Protein AF-A0A6J4TVN6-F1 (afdb_monomer)

pLDDT: mean 77.94, std 22.88, range [37.66, 97.56]

Structure (mmCIF, N/CA/C/O backbone):
data_AF-A0A6J4TVN6-F1
#
_entry.id   AF-A0A6J4TVN6-F1
#
loop_
_atom_site.group_PDB
_atom_site.id
_atom_site.type_symbol
_atom_site.label_atom_id
_atom_site.label_alt_id
_atom_site.label_comp_id
_atom_site.label_asym_id
_atom_site.label_entity_id
_atom_site.label_seq_id
_atom_site.pdbx_PDB_ins_code
_atom_site.Cartn_x
_atom_site.Cartn_y
_atom_site.Cartn_z
_atom_site.occupancy
_atom_site.B_iso_or_equiv
_atom_site.auth_seq_id
_atom_site.auth_comp_id
_atom_site.auth_asym_id
_atom_site.auth_atom_id
_atom_site.pdbx_PDB_model_num
ATOM 1 N N . MET A 1 1 ? -26.057 -23.992 50.274 1.00 43.84 1 MET A N 1
ATOM 2 C CA . MET A 1 1 ? -24.863 -24.855 50.432 1.00 43.84 1 MET A CA 1
ATOM 3 C C . MET A 1 1 ? -24.901 -25.826 49.256 1.00 43.84 1 MET A C 1
ATOM 5 O O . MET A 1 1 ? -25.918 -26.480 49.130 1.00 43.84 1 MET A O 1
ATOM 9 N N . THR A 1 2 ? -23.998 -25.896 48.276 1.00 41.84 2 THR A N 1
ATOM 10 C CA . THR A 1 2 ? -22.576 -25.521 48.157 1.00 41.84 2 THR A CA 1
ATOM 11 C C . THR A 1 2 ? -22.285 -25.471 46.639 1.00 41.84 2 THR A C 1
ATOM 13 O O . THR A 1 2 ? -22.673 -26.387 45.931 1.00 41.84 2 THR A O 1
ATOM 16 N N . GLY A 1 3 ? -21.800 -24.362 46.076 1.00 40.16 3 GLY A N 1
ATOM 17 C CA . GLY A 1 3 ? -20.450 -24.318 45.488 1.00 40.16 3 GLY A CA 1
ATOM 18 C C . GLY A 1 3 ? -20.432 -24.270 43.946 1.00 40.16 3 GLY A C 1
ATOM 19 O O . GLY A 1 3 ? -20.585 -25.292 43.291 1.00 40.16 3 GLY A O 1
ATOM 20 N N . ARG A 1 4 ? -20.197 -23.083 43.362 1.00 48.25 4 ARG A N 1
ATOM 21 C CA . ARG A 1 4 ? -19.752 -22.918 41.962 1.00 48.25 4 ARG A CA 1
ATOM 22 C C . ARG A 1 4 ? -18.247 -23.206 41.866 1.00 48.25 4 ARG A C 1
ATOM 24 O O . ARG A 1 4 ? -17.497 -22.635 42.655 1.00 48.25 4 ARG A O 1
ATOM 31 N N . ARG A 1 5 ? -17.808 -23.935 40.833 1.00 49.66 5 ARG A N 1
ATOM 32 C CA . ARG A 1 5 ? -16.566 -23.644 40.088 1.00 49.66 5 ARG A CA 1
ATOM 33 C C . ARG A 1 5 ? -16.765 -23.943 38.591 1.00 49.66 5 ARG A C 1
ATOM 35 O O . ARG A 1 5 ? -17.437 -24.927 38.288 1.00 49.66 5 ARG A O 1
ATOM 42 N N . PRO A 1 6 ? -16.240 -23.105 37.677 1.00 46.28 6 PRO A N 1
ATOM 43 C CA . PRO A 1 6 ? -16.313 -23.324 36.235 1.00 46.28 6 PRO A CA 1
ATOM 44 C C . PRO A 1 6 ? -15.225 -24.308 35.783 1.00 46.28 6 PRO A C 1
ATOM 46 O O . PRO A 1 6 ? -14.130 -24.311 36.338 1.00 46.28 6 PRO A O 1
ATOM 49 N N . LEU A 1 7 ? -15.525 -25.123 34.772 1.00 47.31 7 LEU A N 1
ATOM 50 C CA . LEU A 1 7 ? -14.504 -25.796 33.972 1.00 47.31 7 LEU A CA 1
ATOM 51 C C . LEU A 1 7 ? -13.985 -24.781 32.950 1.00 47.31 7 LEU A C 1
ATOM 53 O O . LEU A 1 7 ? -14.738 -24.329 32.088 1.00 47.31 7 LEU A O 1
ATOM 57 N N . ASP A 1 8 ? -12.721 -24.399 33.102 1.00 51.75 8 ASP A N 1
ATOM 58 C CA . ASP A 1 8 ? -11.984 -23.595 32.133 1.00 51.75 8 ASP A CA 1
ATOM 59 C C . ASP A 1 8 ? -11.950 -24.291 30.755 1.00 51.75 8 ASP A C 1
ATOM 61 O O . ASP A 1 8 ? -11.847 -25.521 30.685 1.00 51.75 8 ASP A O 1
ATOM 65 N N . PRO A 1 9 ? -12.017 -23.540 29.642 1.00 47.69 9 PRO A N 1
ATOM 66 C CA . PRO A 1 9 ? -11.744 -24.082 28.315 1.00 47.69 9 PRO A CA 1
ATOM 67 C C . PRO A 1 9 ? -10.240 -24.379 28.159 1.00 47.69 9 PRO A C 1
ATOM 69 O O . PRO A 1 9 ? -9.417 -23.657 28.730 1.00 47.69 9 PRO A O 1
ATOM 72 N N . PRO A 1 10 ? -9.834 -25.375 27.347 1.00 48.81 10 PRO A N 1
ATOM 73 C CA . PRO A 1 10 ? -8.433 -25.539 26.987 1.00 48.81 10 PRO A CA 1
ATOM 74 C C . PRO A 1 10 ? -8.021 -24.406 26.037 1.00 48.81 10 PRO A C 1
ATOM 76 O O . PRO A 1 10 ? -8.134 -24.507 24.817 1.00 48.81 10 PRO A O 1
ATOM 79 N N . PHE A 1 11 ? -7.541 -23.302 26.608 1.00 39.75 11 PHE A N 1
ATOM 80 C CA . PHE A 1 11 ? -6.642 -22.392 25.912 1.00 39.75 11 PHE A CA 1
ATOM 81 C C . PHE A 1 11 ? -5.282 -23.084 25.793 1.00 39.75 11 PHE A C 1
ATOM 83 O O . PHE A 1 11 ? -4.498 -23.090 26.737 1.00 39.75 11 PHE A O 1
ATOM 90 N N . SER A 1 12 ? -5.010 -23.665 24.626 1.00 46.53 12 SER A N 1
ATOM 91 C CA . SER A 1 12 ? -3.644 -23.955 24.190 1.00 46.53 12 SER A CA 1
ATOM 92 C C . SER A 1 12 ? -3.130 -22.793 23.343 1.00 46.53 12 SER A C 1
ATOM 94 O O . SER A 1 12 ? -3.559 -22.586 22.213 1.00 46.53 12 SER A O 1
ATOM 96 N N . ASP A 1 13 ? -2.247 -22.027 23.979 1.00 40.25 13 ASP A N 1
ATOM 97 C CA . ASP A 1 13 ? -1.020 -21.412 23.471 1.00 40.25 13 ASP A CA 1
ATOM 98 C C . ASP A 1 13 ? -0.992 -20.752 22.080 1.00 40.25 13 ASP A C 1
ATOM 100 O O . ASP A 1 13 ? -0.773 -21.381 21.048 1.00 40.25 13 ASP A O 1
ATOM 104 N N . GLY A 1 14 ? -0.979 -19.416 22.135 1.00 40.25 14 GLY A N 1
ATOM 105 C CA . GLY A 1 14 ? -0.110 -18.575 21.313 1.00 40.25 14 GLY A CA 1
ATOM 106 C C . GLY A 1 14 ? -0.760 -17.973 20.064 1.00 40.25 14 GLY A C 1
ATOM 107 O O . GLY A 1 14 ? -1.343 -18.697 19.259 1.00 40.25 14 GLY A O 1
ATOM 108 N N . PRO A 1 15 ? -0.629 -16.653 19.814 1.00 41.94 15 PRO A N 1
ATOM 109 C CA . PRO A 1 15 ? -0.887 -16.148 18.478 1.00 41.94 15 PRO A CA 1
ATOM 110 C C . PRO A 1 15 ? 0.130 -16.801 17.540 1.00 41.94 15 PRO A C 1
ATOM 112 O O . PRO A 1 15 ? 1.343 -16.648 17.720 1.00 41.94 15 PRO A O 1
ATOM 115 N N . ALA A 1 16 ? -0.373 -17.541 16.551 1.00 46.94 16 ALA A N 1
ATOM 116 C CA . ALA A 1 16 ? 0.411 -17.995 15.417 1.00 46.94 16 ALA A CA 1
ATOM 117 C C . ALA A 1 16 ? 1.237 -16.807 14.912 1.00 46.94 16 ALA A C 1
ATOM 119 O O . ALA A 1 16 ? 0.688 -15.789 14.481 1.00 46.94 16 ALA A O 1
ATOM 120 N N . ARG A 1 17 ? 2.564 -16.901 15.052 1.00 40.81 17 ARG A N 1
ATOM 121 C CA . ARG A 1 17 ? 3.483 -15.889 14.534 1.00 40.81 17 ARG A CA 1
ATOM 122 C C . ARG A 1 17 ? 3.141 -15.682 13.057 1.00 40.81 17 ARG A C 1
ATOM 124 O O . ARG A 1 17 ? 3.064 -16.674 12.330 1.00 40.81 17 ARG A O 1
ATOM 131 N N . PRO A 1 18 ? 2.913 -14.445 12.595 1.00 39.38 18 PRO A N 1
ATOM 132 C CA . PRO A 1 18 ? 2.665 -14.221 11.183 1.00 39.38 18 PRO A CA 1
ATOM 133 C C . PRO A 1 18 ? 3.904 -14.684 10.403 1.00 39.38 18 PRO A C 1
ATOM 135 O O . PRO A 1 18 ? 5.033 -14.340 10.745 1.00 39.38 18 PRO A O 1
ATOM 138 N N . ALA A 1 19 ? 3.685 -15.520 9.388 1.00 42.72 19 ALA A N 1
ATOM 139 C CA . ALA A 1 19 ? 4.690 -16.339 8.701 1.00 42.72 19 ALA A CA 1
ATOM 140 C C . ALA A 1 19 ? 5.771 -15.565 7.91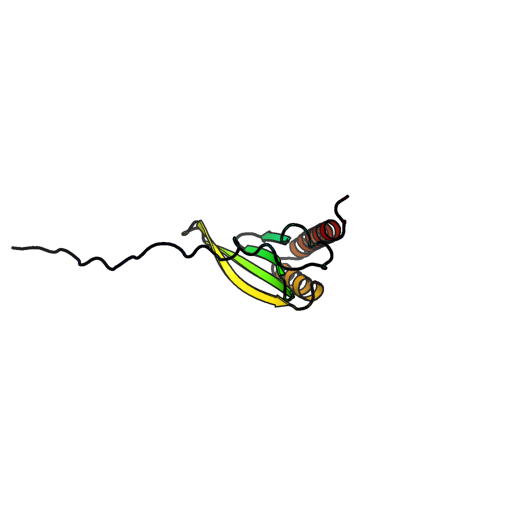0 1.00 42.72 19 ALA A C 1
ATOM 142 O O . ALA A 1 19 ? 6.496 -16.156 7.116 1.00 42.72 19 ALA A O 1
ATOM 143 N N . TRP A 1 20 ? 5.913 -14.252 8.104 1.00 48.72 20 TRP A N 1
ATOM 144 C CA . TRP A 1 20 ? 6.864 -13.427 7.354 1.00 48.72 20 TRP A CA 1
ATOM 145 C C . TRP A 1 20 ? 8.303 -13.481 7.895 1.00 48.72 20 TRP A C 1
ATOM 147 O O . TRP A 1 20 ? 9.201 -12.914 7.284 1.00 48.72 20 TRP A O 1
ATOM 157 N N . THR A 1 21 ? 8.568 -14.168 9.012 1.00 44.25 21 THR A N 1
ATOM 158 C CA . THR A 1 21 ? 9.913 -14.192 9.626 1.00 44.25 21 THR A CA 1
ATOM 159 C C . THR A 1 21 ? 10.842 -15.290 9.081 1.00 44.25 21 THR A C 1
ATOM 161 O O . THR A 1 21 ? 12.007 -15.340 9.466 1.00 44.25 21 THR A O 1
ATOM 164 N N . THR A 1 22 ? 10.401 -16.201 8.205 1.00 44.72 22 THR A N 1
ATOM 165 C CA . THR A 1 22 ? 11.252 -17.350 7.821 1.00 44.72 22 THR A CA 1
ATOM 166 C C . THR A 1 22 ? 11.040 -17.815 6.388 1.00 44.72 22 THR A C 1
ATOM 168 O O . THR A 1 22 ? 10.531 -18.906 6.189 1.00 44.72 22 THR A O 1
ATOM 171 N N . ILE A 1 23 ? 11.478 -17.037 5.392 1.00 43.06 23 ILE A N 1
ATOM 172 C CA . ILE A 1 23 ? 11.930 -17.594 4.104 1.00 43.06 23 ILE A CA 1
ATOM 173 C C . ILE A 1 23 ? 13.065 -16.708 3.563 1.00 43.06 23 ILE A C 1
ATOM 175 O O . ILE A 1 23 ? 12.829 -15.738 2.853 1.00 43.06 23 ILE A O 1
ATOM 179 N N . PHE A 1 24 ? 14.309 -17.045 3.903 1.00 43.91 24 PHE A N 1
ATOM 180 C CA . PHE A 1 24 ? 15.489 -16.619 3.150 1.00 43.91 24 PHE A CA 1
ATOM 181 C C . PHE A 1 24 ? 16.246 -17.870 2.704 1.00 43.91 24 PHE A C 1
ATOM 183 O O . PHE A 1 24 ? 16.413 -18.803 3.485 1.00 43.91 24 PHE A O 1
ATOM 190 N N . ALA A 1 25 ? 16.723 -17.810 1.460 1.00 44.31 25 ALA A N 1
ATOM 191 C CA . ALA A 1 25 ? 17.467 -18.812 0.701 1.00 44.31 25 ALA A CA 1
ATOM 192 C C . ALA A 1 25 ? 16.619 -19.915 0.045 1.00 44.31 25 ALA A C 1
ATOM 194 O O . ALA A 1 25 ? 16.109 -20.808 0.709 1.00 44.31 25 ALA A O 1
ATOM 195 N N . VAL A 1 26 ? 16.548 -19.877 -1.293 1.00 37.66 26 VAL A N 1
ATOM 196 C CA . VAL A 1 26 ? 17.136 -20.914 -2.163 1.00 37.66 26 VAL A CA 1
ATOM 197 C C . VAL A 1 26 ? 17.066 -20.468 -3.641 1.00 37.66 26 VAL A C 1
ATOM 199 O O . VAL A 1 26 ? 16.011 -20.118 -4.160 1.00 37.66 26 VAL A O 1
ATOM 202 N N . THR A 1 27 ? 18.232 -20.534 -4.300 1.00 40.25 27 THR A N 1
ATOM 203 C CA . THR A 1 27 ? 18.544 -20.436 -5.751 1.00 40.25 27 THR A CA 1
ATOM 204 C C . THR A 1 27 ? 18.561 -19.072 -6.466 1.00 40.25 27 THR A C 1
ATOM 206 O O . THR A 1 27 ? 17.558 -18.574 -6.957 1.00 40.25 27 THR A O 1
ATOM 209 N N . GLY A 1 28 ? 19.781 -18.522 -6.554 1.00 47.53 28 GLY A N 1
ATOM 210 C CA . GLY A 1 28 ? 20.513 -18.131 -7.774 1.00 47.53 28 GLY A CA 1
ATOM 211 C C . GLY A 1 28 ? 19.776 -17.520 -8.975 1.00 47.53 28 GLY A C 1
ATOM 212 O O . GLY A 1 28 ? 18.955 -18.179 -9.595 1.00 47.53 28 GLY A O 1
ATOM 213 N N . LEU A 1 29 ? 20.251 -16.330 -9.381 1.00 46.22 29 LEU A N 1
ATOM 214 C CA . LEU A 1 29 ? 19.940 -15.567 -10.607 1.00 46.22 29 LEU A CA 1
ATOM 215 C C . LEU A 1 29 ? 18.609 -14.800 -10.620 1.00 46.22 29 LEU A C 1
ATOM 217 O O . LEU A 1 29 ? 17.751 -15.020 -11.466 1.00 46.22 29 LEU A O 1
ATOM 221 N N . LEU A 1 30 ? 18.490 -13.790 -9.755 1.00 44.44 30 LEU A N 1
ATOM 222 C CA . LEU A 1 30 ? 17.594 -12.657 -9.997 1.00 44.44 30 LEU A CA 1
ATOM 223 C C . LEU A 1 30 ? 18.349 -11.347 -9.723 1.00 44.44 30 LEU A C 1
ATOM 225 O O . LEU A 1 30 ? 19.149 -11.314 -8.784 1.00 44.44 30 LEU A O 1
ATOM 229 N N . PRO A 1 31 ? 18.121 -10.276 -10.514 1.00 47.84 31 PRO A N 1
ATOM 230 C CA . PRO A 1 31 ? 18.645 -8.952 -10.192 1.00 47.84 31 PRO A CA 1
ATOM 231 C C . PRO A 1 31 ? 18.213 -8.602 -8.769 1.00 47.84 31 PRO A C 1
ATOM 233 O O . PRO A 1 31 ? 17.054 -8.855 -8.405 1.00 47.84 31 PRO A O 1
ATOM 236 N N . ALA A 1 32 ? 19.180 -8.119 -7.981 1.00 52.28 32 ALA A N 1
ATOM 237 C CA . ALA A 1 32 ? 19.035 -7.828 -6.563 1.00 52.28 32 ALA A CA 1
ATOM 238 C C . ALA A 1 32 ? 17.726 -7.064 -6.341 1.00 52.28 32 ALA A C 1
ATOM 240 O O . ALA A 1 32 ? 17.535 -5.969 -6.856 1.00 52.28 32 ALA A O 1
ATOM 241 N N . ALA A 1 33 ? 16.781 -7.698 -5.647 1.00 53.66 33 ALA A N 1
ATOM 242 C CA . ALA A 1 33 ? 15.578 -7.018 -5.203 1.00 53.66 33 ALA A CA 1
ATOM 243 C C . ALA A 1 33 ? 15.989 -5.833 -4.306 1.00 53.66 33 ALA A C 1
ATOM 245 O O . ALA A 1 33 ? 17.036 -5.925 -3.650 1.00 53.66 33 ALA A O 1
ATOM 246 N N . PRO A 1 34 ? 15.183 -4.756 -4.215 1.00 53.50 34 PRO A N 1
ATOM 247 C CA . PRO A 1 34 ? 15.413 -3.771 -3.169 1.00 53.50 34 PRO A CA 1
ATOM 248 C C . PRO A 1 34 ? 15.464 -4.526 -1.841 1.00 53.50 34 PRO A C 1
ATOM 250 O O . PRO A 1 34 ? 14.625 -5.401 -1.614 1.00 53.50 34 PRO A O 1
ATOM 253 N N . PRO A 1 35 ? 16.419 -4.229 -0.948 1.00 63.59 35 PRO A N 1
ATOM 254 C CA . PRO A 1 35 ? 16.663 -5.061 0.227 1.00 63.59 35 PRO A CA 1
ATOM 255 C C . PRO A 1 35 ? 15.488 -5.076 1.218 1.00 63.59 35 PRO A C 1
ATOM 257 O O . PRO A 1 35 ? 15.560 -5.767 2.233 1.00 63.59 35 PRO A O 1
ATOM 260 N N . ARG A 1 36 ? 14.436 -4.274 0.981 1.00 80.69 36 ARG A N 1
ATOM 261 C CA . ARG A 1 36 ? 13.288 -4.108 1.871 1.00 80.69 36 ARG A CA 1
ATOM 262 C C . ARG A 1 36 ? 11.994 -3.870 1.081 1.00 80.69 36 ARG A C 1
ATOM 264 O O . ARG A 1 36 ? 12.033 -3.139 0.083 1.00 80.69 36 ARG A O 1
ATOM 271 N N . PRO A 1 37 ? 10.859 -4.411 1.560 1.00 91.69 37 PRO A N 1
ATOM 272 C CA . PRO A 1 37 ? 9.548 -4.111 0.998 1.00 91.69 37 PRO A CA 1
ATOM 273 C C . PRO A 1 37 ? 9.283 -2.605 1.012 1.00 91.69 37 PRO A C 1
ATOM 275 O O . PRO A 1 37 ? 9.716 -1.891 1.923 1.00 91.69 37 PRO A O 1
ATOM 278 N N . PHE A 1 38 ? 8.542 -2.121 0.019 1.00 94.25 38 PHE A N 1
ATOM 279 C CA . PHE A 1 38 ? 7.997 -0.773 0.060 1.00 94.25 38 PHE A CA 1
ATOM 280 C C . PHE A 1 38 ? 6.887 -0.718 1.106 1.00 94.25 38 PHE A C 1
ATOM 282 O O . PHE A 1 38 ? 5.987 -1.560 1.109 1.00 94.25 38 PHE A O 1
ATOM 289 N N . SER A 1 39 ? 6.923 0.296 1.967 1.00 95.50 39 SER A N 1
ATOM 290 C CA . SER A 1 39 ? 5.864 0.556 2.933 1.00 95.50 39 SER A CA 1
ATOM 291 C C . SER A 1 39 ? 5.423 2.013 2.905 1.00 95.50 39 SER A C 1
ATOM 293 O O . SER A 1 39 ? 6.228 2.949 2.834 1.00 95.50 39 SER A O 1
ATOM 295 N N . TRP A 1 40 ? 4.111 2.200 2.984 1.00 96.06 40 TRP A N 1
ATOM 296 C CA . TRP A 1 40 ? 3.481 3.508 3.078 1.00 96.06 40 TRP A CA 1
ATOM 297 C C . TRP A 1 40 ? 2.319 3.442 4.057 1.00 96.06 40 TRP A C 1
ATOM 299 O O . TRP A 1 40 ? 1.569 2.469 4.062 1.00 96.06 40 TRP A O 1
ATOM 309 N N . GLN A 1 41 ? 2.183 4.456 4.903 1.00 95.81 41 GLN A N 1
ATOM 310 C CA . GLN A 1 41 ? 1.140 4.517 5.916 1.00 95.81 41 GLN A CA 1
ATOM 311 C C . GLN A 1 41 ? 0.374 5.825 5.768 1.00 95.81 41 GLN A C 1
ATOM 313 O O . GLN A 1 41 ? 0.979 6.891 5.711 1.00 95.81 41 GLN A O 1
ATOM 318 N N . HIS A 1 42 ? -0.951 5.728 5.779 1.00 95.06 42 HIS A N 1
ATOM 319 C CA . HIS A 1 42 ? -1.857 6.868 5.810 1.00 95.06 42 HIS A CA 1
ATOM 320 C C . HIS A 1 42 ? -2.966 6.588 6.827 1.00 95.06 42 HIS A C 1
ATOM 322 O O . HIS A 1 42 ? -3.705 5.600 6.736 1.00 95.06 42 HIS A O 1
ATOM 328 N N . GLY A 1 43 ? -3.050 7.441 7.849 1.00 94.94 43 GLY A N 1
ATOM 329 C CA . GLY A 1 43 ? -3.929 7.234 8.995 1.00 94.94 43 GLY A CA 1
ATOM 330 C C . GLY A 1 43 ? -3.685 5.878 9.666 1.00 94.94 43 GLY A C 1
ATOM 331 O O . GLY A 1 43 ? -2.593 5.588 10.160 1.00 94.94 43 GLY A O 1
ATOM 332 N N . ARG A 1 44 ? -4.726 5.038 9.687 1.00 96.25 44 ARG A N 1
ATOM 333 C CA . ARG A 1 44 ? -4.691 3.688 10.277 1.00 96.25 44 ARG A CA 1
ATOM 334 C C . ARG A 1 44 ? -4.336 2.596 9.272 1.00 96.25 44 ARG A C 1
ATOM 336 O O . ARG A 1 44 ? -4.316 1.435 9.665 1.00 96.25 44 ARG A O 1
ATOM 343 N N . SER A 1 45 ? -4.106 2.934 8.011 1.00 96.12 45 SER A N 1
ATOM 344 C CA . SER A 1 45 ? -3.830 1.965 6.955 1.00 96.12 45 SER A CA 1
ATOM 345 C C . SER A 1 45 ? -2.342 1.937 6.629 1.00 96.12 45 SER A C 1
ATOM 347 O O . SER A 1 45 ? -1.712 2.983 6.502 1.00 96.12 45 SER A O 1
ATOM 349 N N . LEU A 1 46 ? -1.796 0.733 6.497 1.00 97.00 46 LEU A N 1
ATOM 350 C CA . LEU A 1 46 ? -0.426 0.444 6.096 1.00 97.00 46 LEU A CA 1
ATOM 351 C C . LEU A 1 46 ? -0.474 -0.410 4.830 1.00 97.00 46 LEU A C 1
ATOM 353 O O . LEU A 1 46 ? -1.035 -1.504 4.840 1.00 97.00 46 LEU A O 1
ATOM 357 N N . TRP A 1 47 ? 0.136 0.071 3.758 1.00 97.25 47 TRP A N 1
ATOM 358 C CA . TRP A 1 47 ? 0.326 -0.684 2.529 1.00 97.25 47 TRP A CA 1
ATOM 359 C C . TRP A 1 47 ? 1.751 -1.205 2.473 1.00 97.25 47 TRP A C 1
ATOM 361 O O . TRP A 1 47 ? 2.699 -0.473 2.760 1.00 97.25 47 TRP A O 1
ATOM 371 N N . ILE A 1 48 ? 1.884 -2.473 2.099 1.00 96.19 48 ILE A N 1
ATOM 372 C CA . ILE A 1 48 ? 3.158 -3.152 1.896 1.00 96.19 48 ILE A CA 1
ATOM 373 C C . ILE A 1 48 ? 3.156 -3.699 0.476 1.00 96.19 48 ILE A C 1
ATOM 375 O O . ILE A 1 48 ? 2.301 -4.516 0.135 1.00 96.19 48 ILE A O 1
ATOM 379 N N . LEU A 1 49 ? 4.102 -3.239 -0.337 1.00 95.81 49 LEU A N 1
ATOM 380 C CA . LEU A 1 49 ? 4.375 -3.782 -1.660 1.00 95.81 49 LEU A CA 1
ATOM 381 C C . LEU A 1 49 ? 5.719 -4.502 -1.612 1.00 95.81 49 LEU A C 1
ATOM 383 O O . LEU A 1 49 ? 6.745 -3.895 -1.308 1.00 95.81 49 LEU A O 1
ATOM 387 N N . ASP A 1 50 ? 5.702 -5.793 -1.914 1.00 92.81 50 ASP A N 1
ATOM 388 C CA . ASP A 1 50 ? 6.886 -6.638 -1.829 1.00 92.81 50 ASP A CA 1
ATOM 389 C C . ASP A 1 50 ? 7.033 -7.549 -3.047 1.00 92.81 50 ASP A C 1
ATOM 391 O O . ASP A 1 50 ? 6.057 -7.883 -3.732 1.00 92.81 50 ASP A O 1
ATOM 395 N N . ARG A 1 51 ? 8.274 -7.956 -3.307 1.00 88.94 51 ARG A N 1
ATOM 396 C CA . ARG A 1 51 ? 8.609 -8.948 -4.321 1.00 88.94 51 ARG A CA 1
ATOM 397 C C . ARG A 1 51 ? 8.701 -10.316 -3.662 1.00 88.94 51 ARG A C 1
ATOM 399 O O . ARG 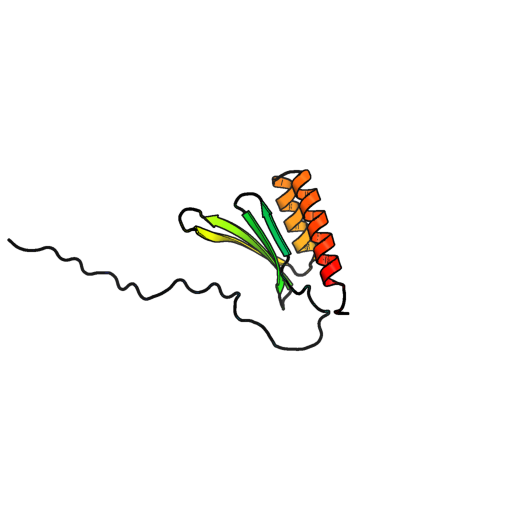A 1 51 ? 9.516 -10.546 -2.779 1.00 88.94 51 ARG A O 1
ATOM 406 N N . GLU A 1 52 ? 7.931 -11.258 -4.174 1.00 87.12 52 GLU A N 1
ATOM 407 C CA . GLU A 1 52 ? 7.969 -12.660 -3.780 1.00 87.12 52 GLU A CA 1
ATOM 408 C C . GLU A 1 52 ? 8.476 -13.543 -4.940 1.00 87.12 52 GLU A C 1
ATOM 410 O O . GLU A 1 52 ? 8.473 -13.112 -6.098 1.00 87.12 52 GLU A O 1
ATOM 415 N N . PRO A 1 53 ? 8.878 -14.806 -4.682 1.00 85.56 53 PRO A N 1
ATOM 416 C CA . PRO A 1 53 ? 9.418 -15.692 -5.721 1.00 85.56 53 PRO A CA 1
ATOM 417 C C . PRO A 1 53 ? 8.512 -15.868 -6.945 1.00 85.56 53 PRO A C 1
ATOM 419 O O . PRO A 1 53 ? 8.997 -15.984 -8.064 1.00 85.56 53 PRO A O 1
ATOM 422 N N . ILE A 1 54 ? 7.195 -15.862 -6.734 1.00 86.56 54 ILE A N 1
ATOM 423 C CA . ILE A 1 54 ? 6.186 -16.102 -7.772 1.00 86.56 54 ILE A CA 1
ATOM 424 C C . ILE A 1 54 ? 5.477 -14.815 -8.243 1.00 86.56 54 ILE A C 1
ATOM 426 O O . ILE A 1 54 ? 4.344 -14.875 -8.701 1.00 86.56 54 ILE A O 1
ATOM 430 N N . GLY A 1 55 ? 6.057 -13.623 -8.027 1.00 91.75 55 GLY A N 1
ATOM 431 C CA . GLY A 1 55 ? 5.467 -12.335 -8.442 1.00 91.75 55 GLY A CA 1
ATOM 432 C C . GLY A 1 55 ? 5.464 -11.261 -7.351 1.00 91.75 55 GLY A C 1
ATOM 433 O O . GLY A 1 55 ? 6.238 -11.317 -6.404 1.00 91.75 55 GLY A O 1
ATOM 434 N N . TRP A 1 56 ? 4.571 -10.287 -7.467 1.00 94.50 56 TRP A N 1
ATOM 435 C CA . TRP A 1 56 ? 4.472 -9.130 -6.578 1.00 94.50 56 TRP A CA 1
ATOM 436 C C . TRP A 1 56 ? 3.276 -9.244 -5.650 1.00 94.50 56 TRP A C 1
ATOM 438 O O . TRP A 1 56 ? 2.199 -9.653 -6.074 1.00 94.50 56 TRP A O 1
ATOM 448 N N . VAL A 1 57 ? 3.445 -8.855 -4.391 1.00 95.88 57 VAL A N 1
ATOM 449 C CA . VAL A 1 57 ? 2.369 -8.860 -3.403 1.00 95.88 57 VAL A CA 1
ATOM 450 C C . VAL A 1 57 ? 2.114 -7.454 -2.902 1.00 95.88 57 VAL A C 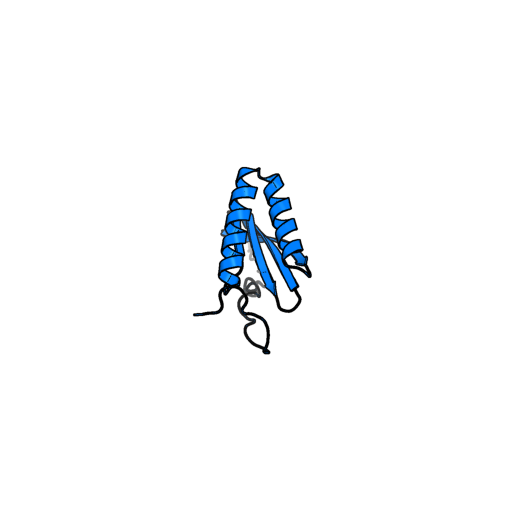1
ATOM 452 O O . VAL A 1 57 ? 3.026 -6.776 -2.442 1.00 95.88 57 VAL A O 1
ATOM 455 N N . LEU A 1 58 ? 0.847 -7.045 -2.960 1.00 97.25 58 LEU A N 1
ATOM 456 C CA . LEU A 1 58 ? 0.354 -5.845 -2.298 1.00 97.25 5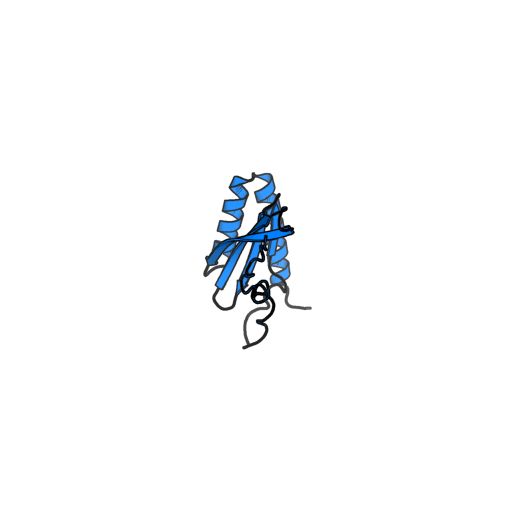8 LEU A CA 1
ATOM 457 C C . LEU A 1 58 ? -0.574 -6.258 -1.158 1.00 97.25 58 LEU A C 1
ATOM 459 O O . LEU A 1 58 ? -1.663 -6.793 -1.397 1.00 97.25 58 LEU A O 1
ATOM 463 N N . ALA A 1 59 ? -0.156 -5.973 0.068 1.00 97.44 59 ALA A N 1
ATOM 464 C CA . ALA A 1 59 ? -0.960 -6.136 1.267 1.00 97.44 59 ALA A CA 1
ATOM 465 C C . ALA A 1 59 ? -1.389 -4.770 1.803 1.00 97.44 59 ALA A C 1
ATOM 467 O O . ALA A 1 59 ? -0.630 -3.805 1.796 1.00 97.44 59 ALA A O 1
ATOM 468 N N . GLU A 1 60 ? -2.621 -4.696 2.283 1.00 96.88 60 GLU A N 1
ATOM 469 C CA . GLU A 1 60 ? -3.137 -3.565 3.040 1.00 96.88 60 GLU A CA 1
ATOM 470 C C . GLU A 1 60 ? -3.519 -4.067 4.421 1.00 96.88 60 GLU A C 1
ATOM 472 O O . GLU A 1 60 ? -4.315 -4.997 4.572 1.00 96.88 60 GLU A O 1
ATOM 477 N N . LEU A 1 61 ? -2.942 -3.433 5.427 1.00 97.50 61 LEU A N 1
ATOM 478 C CA . LEU A 1 61 ? -3.161 -3.713 6.825 1.00 97.50 61 LEU A CA 1
ATOM 479 C C . LEU A 1 61 ? -3.821 -2.501 7.465 1.00 97.50 61 LEU 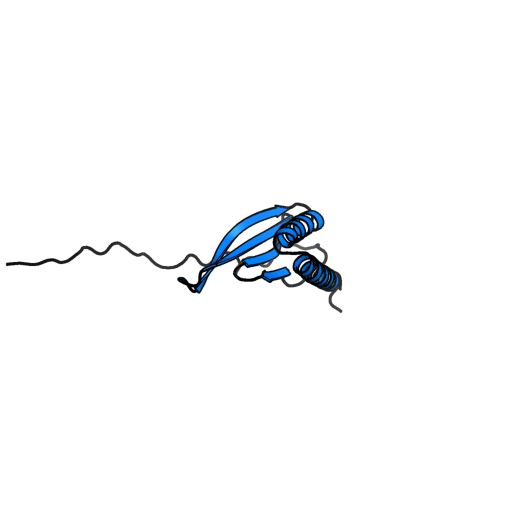A C 1
ATOM 481 O O . LEU A 1 61 ? -3.540 -1.362 7.101 1.00 97.50 61 LEU A O 1
ATOM 485 N N . ARG A 1 62 ? -4.672 -2.732 8.460 1.00 97.56 62 ARG A N 1
ATOM 486 C CA . ARG A 1 62 ? -5.283 -1.670 9.253 1.00 97.56 62 ARG A CA 1
ATOM 487 C C . ARG A 1 62 ? -4.952 -1.843 10.721 1.00 97.56 62 ARG A C 1
ATOM 489 O O . ARG A 1 62 ? -5.120 -2.926 11.278 1.00 97.56 62 ARG A O 1
ATOM 496 N N . PHE A 1 63 ? -4.506 -0.762 11.342 1.00 97.25 63 PHE A N 1
ATOM 497 C CA . PHE A 1 63 ? -4.195 -0.718 12.757 1.00 97.25 63 PHE A CA 1
ATOM 498 C C . PHE A 1 63 ? -5.473 -0.804 13.596 1.00 97.25 63 PHE A C 1
ATOM 500 O O . PHE A 1 63 ? -6.403 0.002 13.442 1.00 97.25 63 PHE A O 1
ATOM 507 N N . ASP A 1 64 ? -5.507 -1.776 14.498 1.00 95.75 64 ASP A N 1
ATOM 508 C CA . ASP A 1 64 ? -6.508 -1.967 15.536 1.00 95.75 64 ASP A CA 1
ATOM 509 C C . ASP A 1 64 ? -5.949 -1.452 16.877 1.00 95.75 64 ASP A C 1
ATOM 511 O O . ASP A 1 64 ? -5.087 -2.106 17.465 1.00 95.75 64 ASP A O 1
ATOM 515 N N . PRO A 1 65 ? -6.420 -0.297 17.385 1.00 95.81 65 PRO A N 1
ATOM 516 C CA . PRO A 1 65 ? -5.928 0.298 18.619 1.00 95.81 65 PRO A CA 1
ATOM 517 C C . PRO A 1 65 ? -6.366 -0.487 19.853 1.00 95.81 65 PRO A C 1
ATOM 519 O O . PRO A 1 65 ? -5.715 -0.377 20.884 1.00 95.81 65 PRO A O 1
ATOM 522 N N . SER A 1 66 ? -7.437 -1.285 19.766 1.00 96.44 66 SER A N 1
ATOM 523 C CA . SER A 1 66 ? -7.896 -2.081 20.907 1.00 96.44 66 SER A CA 1
ATOM 524 C C . SER A 1 66 ? -6.955 -3.251 21.186 1.00 96.44 66 SER A C 1
ATOM 526 O O . SER A 1 66 ? -6.664 -3.558 22.337 1.00 96.44 66 SER A O 1
ATOM 528 N N . ALA A 1 67 ? -6.433 -3.857 20.118 1.00 93.88 67 ALA A N 1
ATOM 529 C CA . ALA A 1 67 ? -5.492 -4.966 20.182 1.00 93.88 67 ALA A CA 1
ATOM 530 C C . ALA A 1 67 ? -4.028 -4.526 20.007 1.00 93.88 67 ALA A C 1
ATOM 532 O O . ALA A 1 67 ? -3.142 -5.370 20.081 1.00 93.88 67 ALA A O 1
ATOM 533 N N . CYS A 1 68 ? -3.770 -3.241 19.734 1.00 95.94 68 CYS A N 1
ATOM 534 C CA . CYS A 1 68 ? -2.456 -2.686 19.391 1.00 95.94 68 CYS A CA 1
ATO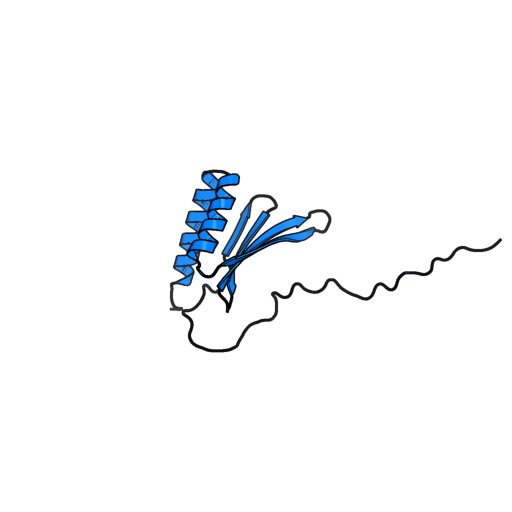M 535 C C . CYS A 1 68 ? -1.727 -3.488 18.291 1.00 95.94 68 CYS A C 1
ATOM 537 O O . CYS A 1 68 ? -0.529 -3.753 18.361 1.00 95.94 68 CYS A O 1
ATOM 539 N N . THR A 1 69 ? -2.466 -3.924 17.271 1.00 94.88 69 THR A N 1
ATOM 540 C CA . THR A 1 69 ? -1.939 -4.776 16.196 1.00 94.88 69 THR A CA 1
ATOM 541 C C . THR A 1 69 ? -2.433 -4.320 14.835 1.00 94.88 69 THR A C 1
ATOM 543 O O . THR A 1 69 ? -3.482 -3.693 14.700 1.00 94.88 69 THR A O 1
ATOM 546 N N . TYR A 1 70 ? -1.673 -4.650 13.796 1.00 96.19 70 TYR A N 1
ATOM 547 C CA . TYR A 1 70 ? -2.138 -4.529 12.422 1.00 96.19 70 TYR A CA 1
ATOM 548 C C . TYR A 1 70 ? -2.890 -5.793 12.015 1.00 96.19 70 TYR A C 1
ATOM 550 O O . TYR A 1 70 ? -2.391 -6.902 12.195 1.00 96.19 70 TYR A O 1
ATOM 558 N N . ARG A 1 71 ? -4.077 -5.621 11.431 1.00 96.56 71 ARG A N 1
ATOM 559 C CA . ARG A 1 71 ? -4.845 -6.706 10.815 1.00 96.56 71 ARG A CA 1
ATOM 560 C C . ARG A 1 71 ? -4.803 -6.568 9.305 1.00 96.56 71 ARG A C 1
ATOM 562 O O . ARG A 1 71 ? -5.078 -5.487 8.788 1.00 96.56 71 ARG A O 1
ATOM 569 N N . GLU A 1 72 ? -4.481 -7.648 8.606 1.00 96.75 72 GLU A N 1
ATOM 570 C CA . GLU A 1 72 ? -4.569 -7.680 7.148 1.00 96.75 72 GLU A CA 1
ATOM 571 C C . GLU A 1 72 ? -6.034 -7.506 6.722 1.00 96.75 72 GLU A C 1
ATOM 573 O O . GLU A 1 72 ? -6.923 -8.207 7.201 1.00 96.75 72 GLU A O 1
ATOM 578 N N . ILE A 1 73 ? -6.284 -6.523 5.860 1.00 96.31 73 ILE A N 1
ATOM 579 C CA . ILE A 1 73 ? -7.605 -6.241 5.290 1.00 96.31 73 ILE A CA 1
ATOM 580 C C . ILE A 1 73 ? -7.729 -6.880 3.916 1.00 96.31 73 ILE A C 1
ATOM 582 O O . ILE A 1 73 ? -8.794 -7.374 3.554 1.00 96.31 73 ILE A O 1
ATOM 586 N N . ARG A 1 74 ? -6.646 -6.854 3.138 1.00 95.19 74 ARG A N 1
ATOM 587 C CA . ARG A 1 74 ? -6.591 -7.493 1.827 1.00 95.19 74 ARG A CA 1
ATOM 588 C C . ARG A 1 74 ? -5.163 -7.738 1.390 1.00 95.19 74 ARG A C 1
ATOM 590 O O . ARG A 1 74 ? -4.269 -6.944 1.683 1.00 95.19 74 ARG A O 1
ATOM 597 N N . ARG A 1 75 ? -5.010 -8.778 0.581 1.00 96.00 75 ARG A N 1
ATOM 598 C CA . ARG A 1 75 ? -3.770 -9.157 -0.079 1.00 96.00 75 ARG A CA 1
ATOM 599 C C . ARG A 1 75 ? -4.075 -9.610 -1.493 1.00 96.00 75 ARG A C 1
ATOM 601 O O . ARG A 1 75 ? -5.039 -10.335 -1.721 1.00 96.00 75 ARG A O 1
ATOM 608 N N . ALA A 1 76 ? -3.266 -9.154 -2.436 1.00 96.19 76 ALA A N 1
ATOM 609 C CA . ALA A 1 76 ? -3.371 -9.543 -3.832 1.00 96.19 76 ALA A CA 1
ATOM 610 C C . ALA A 1 76 ? -1.983 -9.795 -4.411 1.00 96.19 76 ALA A C 1
ATOM 612 O O . ALA A 1 76 ? -1.008 -9.158 -4.000 1.00 96.19 76 ALA A O 1
ATOM 613 N N . ARG A 1 77 ? -1.931 -10.729 -5.360 1.00 96.69 77 ARG A N 1
ATOM 614 C CA . ARG A 1 77 ? -0.735 -11.078 -6.115 1.00 96.69 77 ARG A CA 1
ATOM 615 C C . ARG A 1 77 ? -0.858 -10.546 -7.538 1.00 96.69 77 ARG A C 1
ATOM 617 O O . ARG A 1 77 ? -1.938 -10.622 -8.115 1.00 96.69 77 ARG A O 1
ATOM 624 N N . TYR A 1 78 ? 0.246 -10.049 -8.073 1.00 95.50 78 TYR A N 1
ATOM 625 C CA . TYR A 1 78 ? 0.362 -9.546 -9.435 1.00 95.50 78 TYR A CA 1
ATOM 626 C C . TYR A 1 78 ? 1.586 -10.156 -10.094 1.00 95.50 78 TYR A C 1
ATOM 628 O O . TYR A 1 78 ? 2.601 -10.388 -9.432 1.00 95.50 78 TYR A O 1
ATOM 636 N N . ASP A 1 79 ? 1.511 -10.367 -11.399 1.00 94.06 79 ASP A N 1
ATOM 637 C CA . ASP A 1 79 ? 2.645 -10.897 -12.150 1.00 94.06 79 ASP A CA 1
ATOM 638 C C . ASP A 1 79 ? 3.708 -9.810 -12.344 1.00 94.06 79 ASP A C 1
ATOM 640 O O . ASP A 1 79 ? 4.910 -10.066 -12.234 1.00 94.06 79 ASP A O 1
ATOM 644 N N . TRP A 1 80 ? 3.267 -8.561 -12.535 1.00 90.69 80 TRP A N 1
ATOM 645 C CA . TRP A 1 80 ? 4.144 -7.450 -12.888 1.00 90.69 80 TRP A CA 1
ATOM 646 C C . TRP A 1 80 ? 4.199 -6.358 -11.811 1.00 90.69 80 TRP A C 1
ATOM 648 O O . TRP A 1 80 ? 3.167 -5.977 -11.250 1.00 90.69 80 TRP A O 1
ATOM 658 N N . PRO A 1 81 ? 5.381 -5.747 -11.577 1.00 90.12 81 PRO A N 1
ATOM 659 C CA . PRO A 1 81 ? 5.525 -4.666 -10.597 1.00 90.12 81 PRO A CA 1
ATOM 660 C C . PRO A 1 81 ? 4.640 -3.468 -10.929 1.00 90.12 81 PRO A C 1
ATOM 662 O O . PRO A 1 81 ? 4.059 -2.850 -10.042 1.00 90.12 81 PRO A O 1
ATOM 665 N N . ARG A 1 82 ? 4.516 -3.152 -12.225 1.00 92.06 82 ARG A N 1
ATOM 666 C CA . ARG A 1 82 ? 3.714 -2.028 -12.714 1.00 92.06 82 ARG A CA 1
ATOM 667 C C . ARG A 1 82 ? 2.236 -2.181 -12.361 1.00 92.06 82 ARG A C 1
ATOM 669 O O . ARG A 1 82 ? 1.595 -1.185 -12.050 1.00 92.06 82 ARG A O 1
ATOM 676 N N . GLU A 1 83 ? 1.702 -3.399 -12.396 1.00 95.75 83 GLU A N 1
ATOM 677 C CA . GLU A 1 83 ? 0.308 -3.662 -12.025 1.00 95.75 83 GLU A CA 1
ATOM 678 C C . GLU A 1 83 ? 0.099 -3.455 -10.529 1.00 95.75 83 GLU A C 1
ATOM 680 O O . GLU A 1 83 ? -0.801 -2.720 -10.125 1.00 95.75 83 GLU A O 1
ATOM 685 N N . ALA A 1 84 ? 0.980 -4.029 -9.707 1.00 95.19 84 ALA A N 1
ATOM 686 C CA . ALA A 1 84 ? 0.921 -3.869 -8.260 1.00 95.19 84 ALA A CA 1
ATOM 687 C C . ALA A 1 84 ? 1.047 -2.389 -7.844 1.00 95.19 84 ALA A C 1
ATOM 689 O O . ALA A 1 84 ? 0.264 -1.902 -7.026 1.00 95.19 84 ALA A O 1
ATOM 690 N N . ALA A 1 85 ? 1.981 -1.660 -8.464 1.00 94.94 85 ALA A N 1
ATOM 691 C CA . ALA A 1 85 ? 2.152 -0.219 -8.305 1.00 94.94 85 ALA A CA 1
ATOM 692 C C . ALA A 1 85 ? 0.905 0.560 -8.745 1.00 94.94 85 ALA A C 1
ATOM 694 O O . ALA A 1 85 ? 0.426 1.419 -8.012 1.00 94.94 85 ALA A O 1
ATOM 695 N N . GLY A 1 86 ? 0.340 0.233 -9.909 1.00 96.31 86 GLY A N 1
ATOM 696 C CA . GLY A 1 86 ? -0.872 0.869 -10.420 1.00 96.31 86 GLY A CA 1
ATOM 697 C C . GLY A 1 86 ? -2.067 0.692 -9.484 1.00 96.31 86 GLY A C 1
ATOM 698 O O . GLY A 1 86 ? -2.788 1.652 -9.224 1.00 96.31 86 GLY A O 1
ATOM 699 N N . VAL A 1 87 ? -2.247 -0.498 -8.903 1.00 96.56 87 VAL A N 1
ATOM 700 C CA . VAL A 1 87 ? -3.305 -0.729 -7.907 1.00 96.56 87 VAL A CA 1
ATOM 701 C C . VAL A 1 87 ? -3.057 0.066 -6.630 1.00 96.56 87 VAL A C 1
ATOM 703 O O . VAL A 1 87 ? -4.001 0.619 -6.068 1.00 96.56 87 VAL A O 1
ATOM 706 N N . LEU A 1 88 ? -1.810 0.143 -6.165 1.00 96.50 88 LEU A N 1
ATOM 707 C CA . LEU A 1 88 ? -1.454 0.949 -5.002 1.00 96.50 88 LEU A CA 1
ATOM 708 C C . LEU A 1 88 ? -1.776 2.438 -5.231 1.00 96.50 88 LEU A C 1
ATOM 710 O O . LEU A 1 88 ? -2.477 3.034 -4.413 1.00 96.50 88 LEU A O 1
ATOM 714 N N . LEU A 1 89 ? -1.357 3.005 -6.367 1.00 96.81 89 LEU A N 1
ATOM 715 C CA . LEU A 1 89 ? -1.686 4.382 -6.756 1.00 96.81 89 LEU A CA 1
ATOM 716 C C . LEU A 1 89 ? -3.199 4.583 -6.889 1.00 96.81 89 LEU A C 1
ATOM 718 O O . LEU A 1 89 ? -3.744 5.564 -6.390 1.00 96.81 89 LEU A O 1
ATOM 722 N N . GLY A 1 90 ? -3.902 3.618 -7.486 1.00 95.75 90 GLY A N 1
ATOM 723 C CA . GLY A 1 90 ? -5.354 3.663 -7.621 1.00 95.75 90 GLY A CA 1
ATOM 724 C C . GLY A 1 90 ? -6.096 3.694 -6.287 1.00 95.75 90 GLY A C 1
ATOM 725 O O . GLY A 1 90 ? -7.136 4.337 -6.177 1.00 95.75 90 GLY A O 1
ATOM 726 N N . ARG A 1 91 ? -5.549 3.059 -5.247 1.00 93.62 91 ARG A N 1
ATOM 727 C CA . ARG A 1 91 ? -6.091 3.161 -3.885 1.00 93.62 91 ARG A CA 1
ATOM 728 C C . ARG A 1 91 ? -5.767 4.499 -3.237 1.00 93.62 91 ARG A C 1
ATOM 730 O O . ARG A 1 91 ? -6.624 5.035 -2.542 1.00 93.62 91 ARG A O 1
ATOM 737 N N . ALA A 1 92 ? -4.574 5.039 -3.479 1.00 94.25 92 ALA A N 1
ATOM 738 C CA . ALA A 1 92 ? -4.205 6.365 -2.995 1.00 94.25 92 ALA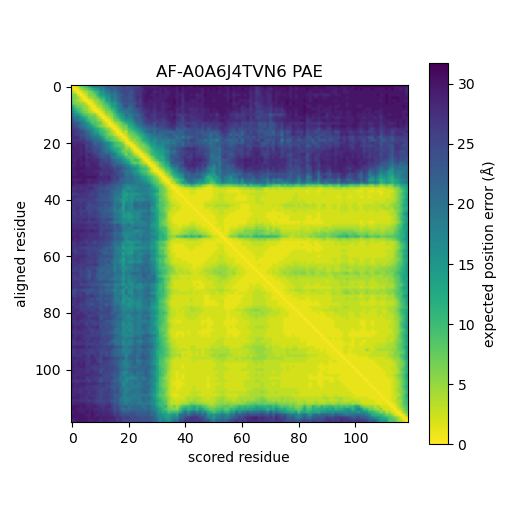 A CA 1
ATOM 739 C C . ALA A 1 92 ? -5.098 7.466 -3.591 1.00 94.25 92 ALA A C 1
ATOM 741 O O . ALA A 1 92 ? -5.427 8.412 -2.886 1.00 94.25 92 ALA A O 1
ATOM 742 N N . MET A 1 93 ? -5.600 7.298 -4.824 1.00 94.62 93 MET A N 1
ATOM 743 C CA . MET A 1 93 ? -6.548 8.250 -5.427 1.00 94.62 93 MET A CA 1
ATOM 744 C C . MET A 1 93 ? -7.822 8.449 -4.596 1.00 94.62 93 MET A C 1
ATOM 746 O O . MET A 1 93 ? -8.388 9.536 -4.600 1.00 94.62 93 MET A O 1
ATOM 750 N N . ALA A 1 94 ? -8.273 7.427 -3.859 1.00 92.69 94 ALA A N 1
ATOM 751 C CA . ALA A 1 94 ? -9.431 7.552 -2.973 1.00 92.69 94 ALA A CA 1
ATOM 752 C C . ALA A 1 94 ? -9.144 8.378 -1.702 1.00 92.69 94 ALA A C 1
ATOM 754 O O . ALA A 1 94 ? -10.077 8.694 -0.966 1.00 92.69 94 ALA A O 1
ATOM 755 N N . LEU A 1 95 ? -7.872 8.685 -1.427 1.00 92.81 95 LEU A N 1
ATOM 756 C CA . LEU A 1 95 ? -7.416 9.453 -0.267 1.00 92.81 95 LEU A CA 1
ATOM 757 C C . LEU A 1 95 ? -7.1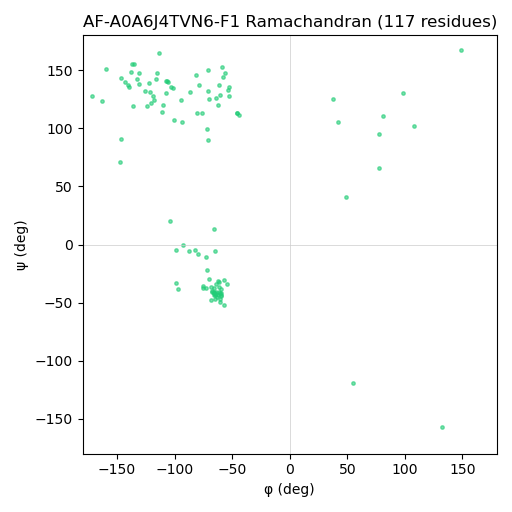63 10.923 -0.623 1.00 92.81 95 LEU A C 1
ATOM 759 O O . LEU A 1 95 ? -7.445 11.786 0.201 1.00 92.81 95 LEU A O 1
ATOM 763 N N . GLY A 1 96 ? -6.722 11.199 -1.852 1.00 94.81 96 GLY A N 1
ATOM 764 C CA . GLY A 1 96 ? -6.524 12.555 -2.357 1.00 94.81 96 GLY A CA 1
ATOM 765 C C . GLY A 1 96 ? -5.387 12.647 -3.371 1.00 94.81 96 GLY A C 1
ATOM 766 O O . GLY A 1 96 ? -4.600 11.718 -3.545 1.00 94.81 96 GLY A O 1
ATOM 767 N N . GLU A 1 97 ? -5.314 13.776 -4.074 1.00 95.94 97 GLU A N 1
ATOM 768 C CA . GLU A 1 97 ? -4.264 14.034 -5.067 1.00 95.94 97 GLU A CA 1
ATOM 769 C C . GLU A 1 97 ? -2.880 14.172 -4.413 1.00 95.94 97 GLU A C 1
ATOM 771 O O . GLU A 1 97 ? -1.906 13.609 -4.909 1.00 95.94 97 GLU A O 1
ATOM 776 N N . ALA A 1 98 ? -2.807 14.835 -3.255 1.00 95.38 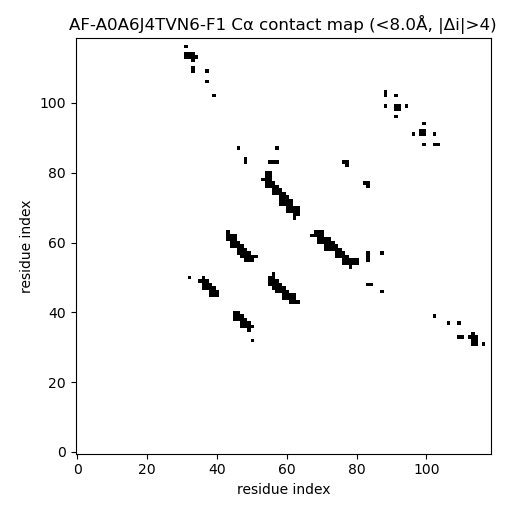98 ALA A N 1
ATOM 777 C CA . ALA A 1 98 ? -1.561 15.010 -2.511 1.00 95.38 98 ALA A CA 1
ATOM 778 C C . ALA A 1 98 ? -0.964 13.663 -2.066 1.00 95.38 98 ALA A C 1
ATOM 780 O O . ALA A 1 98 ? 0.240 13.440 -2.175 1.00 95.38 98 ALA A O 1
ATOM 781 N N . GLU A 1 99 ? -1.807 12.734 -1.615 1.00 95.50 99 GLU A N 1
ATOM 782 C CA . GLU A 1 99 ? -1.402 11.387 -1.220 1.00 95.50 99 GLU A CA 1
ATOM 783 C C . GLU A 1 99 ? -0.880 10.580 -2.410 1.00 95.50 99 GLU A C 1
ATOM 785 O O . GLU A 1 99 ? 0.080 9.823 -2.260 1.00 95.50 99 GLU A O 1
ATOM 790 N N . VAL A 1 100 ? -1.489 10.745 -3.589 1.00 96.75 100 VAL A N 1
ATOM 791 C CA . VAL A 1 100 ? -1.031 10.114 -4.836 1.00 96.75 100 VAL A CA 1
ATOM 792 C C . VAL A 1 100 ? 0.339 10.646 -5.244 1.00 96.75 100 VAL A C 1
ATOM 794 O O . VAL A 1 100 ? 1.207 9.862 -5.630 1.00 96.75 100 VAL A O 1
ATOM 797 N N . GLU A 1 101 ? 0.557 11.955 -5.148 1.00 96.88 101 GLU A N 1
ATOM 798 C CA . GLU A 1 101 ? 1.850 12.559 -5.466 1.00 96.88 101 GLU A CA 1
ATOM 799 C C . GLU A 1 101 ? 2.940 12.089 -4.491 1.00 96.88 101 GLU A C 1
ATOM 801 O O . GLU A 1 101 ? 4.002 11.624 -4.920 1.00 96.88 101 GLU A O 1
ATOM 806 N N . GLU A 1 102 ? 2.654 12.114 -3.184 1.00 96.12 102 GLU A N 1
ATOM 807 C CA . GLU A 1 102 ? 3.583 11.653 -2.149 1.00 96.12 102 GLU A CA 1
ATOM 808 C C . GLU A 1 102 ? 3.988 10.193 -2.384 1.00 96.12 102 GLU A C 1
ATOM 810 O O . GLU A 1 102 ? 5.178 9.855 -2.422 1.00 96.12 102 GLU A O 1
ATOM 815 N N . ILE A 1 103 ? 3.005 9.305 -2.555 1.00 96.06 103 ILE A N 1
ATOM 816 C CA . ILE A 1 103 ? 3.280 7.881 -2.706 1.00 96.06 103 ILE A CA 1
ATOM 817 C C . ILE A 1 103 ? 3.993 7.585 -4.030 1.00 96.06 103 ILE A C 1
ATOM 819 O O . ILE A 1 103 ? 4.887 6.739 -4.045 1.00 96.06 103 ILE A O 1
ATOM 823 N N . ALA A 1 104 ? 3.667 8.290 -5.120 1.00 96.00 104 ALA A N 1
ATOM 824 C CA . ALA A 1 104 ? 4.341 8.126 -6.405 1.00 96.00 104 ALA A CA 1
ATOM 825 C C . ALA A 1 104 ? 5.823 8.515 -6.304 1.00 96.00 104 ALA A C 1
ATOM 827 O O . ALA A 1 104 ? 6.689 7.755 -6.745 1.00 96.00 104 ALA A O 1
ATOM 828 N N . ALA A 1 105 ? 6.130 9.642 -5.653 1.00 95.44 105 ALA A N 1
ATOM 829 C CA . ALA A 1 105 ? 7.503 10.085 -5.425 1.00 95.44 105 ALA A CA 1
ATOM 830 C C . ALA A 1 105 ? 8.296 9.089 -4.560 1.00 95.44 105 ALA A C 1
ATOM 832 O O . ALA A 1 105 ? 9.444 8.742 -4.869 1.00 95.44 105 ALA A O 1
ATOM 833 N N . ARG A 1 106 ? 7.677 8.574 -3.491 1.00 94.69 106 ARG A N 1
ATOM 834 C CA . ARG A 1 106 ? 8.290 7.561 -2.620 1.00 94.69 106 ARG A CA 1
ATOM 835 C C . ARG A 1 106 ? 8.512 6.238 -3.343 1.00 94.69 106 ARG A C 1
ATOM 837 O O . ARG A 1 106 ? 9.568 5.632 -3.170 1.00 94.69 106 ARG A O 1
ATOM 844 N N . LEU A 1 107 ? 7.551 5.799 -4.152 1.00 93.06 107 LEU A N 1
ATOM 845 C CA . LEU A 1 107 ? 7.641 4.558 -4.915 1.00 93.06 107 LEU A CA 1
ATOM 846 C C . LEU A 1 107 ? 8.746 4.639 -5.974 1.00 93.06 107 LEU A C 1
ATOM 848 O O . LEU A 1 107 ? 9.559 3.722 -6.069 1.00 93.06 107 LEU A O 1
ATOM 852 N N . ALA A 1 108 ? 8.840 5.760 -6.696 1.00 91.25 108 ALA A N 1
ATOM 853 C CA . ALA A 1 108 ? 9.920 6.011 -7.648 1.00 91.25 108 ALA A CA 1
ATOM 854 C C . ALA A 1 108 ? 11.294 5.979 -6.961 1.00 91.25 108 ALA A C 1
ATOM 856 O O . ALA A 1 108 ? 12.223 5.332 -7.441 1.00 91.25 108 ALA A O 1
ATOM 857 N N . SER A 1 109 ? 11.410 6.621 -5.795 1.00 90.50 109 SER A N 1
ATOM 858 C CA . SER A 1 109 ? 12.654 6.649 -5.016 1.00 90.50 109 SER A CA 1
ATOM 859 C C . SER A 1 109 ? 13.063 5.257 -4.530 1.00 90.50 109 SER A C 1
ATOM 861 O O . SER A 1 109 ? 14.232 4.882 -4.611 1.00 90.50 109 SER A O 1
ATOM 863 N N . TRP A 1 110 ? 12.098 4.474 -4.046 1.00 89.94 110 TRP A N 1
ATOM 864 C CA . TRP A 1 110 ? 12.319 3.094 -3.623 1.00 89.94 110 TRP A CA 1
ATOM 865 C C . TRP A 1 110 ? 12.737 2.196 -4.794 1.00 89.94 110 TRP A C 1
ATOM 867 O O . TRP A 1 110 ? 13.670 1.409 -4.648 1.00 89.94 110 TRP A O 1
ATOM 877 N N . GLN A 1 111 ? 12.122 2.357 -5.966 1.00 84.50 111 GLN A N 1
ATOM 878 C CA . GLN A 1 111 ? 12.475 1.586 -7.156 1.00 84.50 111 GLN A CA 1
ATOM 879 C C . GLN A 1 111 ? 13.880 1.937 -7.669 1.00 84.50 111 GLN A C 1
ATOM 881 O O . GLN A 1 111 ? 14.669 1.048 -7.962 1.00 84.50 111 GLN A O 1
ATOM 886 N N . LEU A 1 112 ? 14.262 3.216 -7.666 1.00 85.44 112 LEU A N 1
ATOM 887 C CA . LEU A 1 112 ? 15.630 3.620 -8.012 1.00 85.44 112 LEU A CA 1
ATOM 888 C C . LEU A 1 112 ? 16.675 3.094 -7.018 1.00 85.44 112 LEU A C 1
ATOM 890 O O . LEU A 1 112 ? 17.806 2.804 -7.405 1.00 85.44 112 LEU A O 1
ATOM 894 N N . ALA A 1 113 ? 16.322 2.986 -5.734 1.00 80.81 113 ALA A N 1
ATOM 895 C CA . ALA A 1 113 ? 17.188 2.371 -4.731 1.00 80.81 113 ALA A CA 1
ATOM 896 C C . ALA A 1 113 ? 17.308 0.850 -4.923 1.00 80.81 113 ALA A C 1
ATOM 898 O O . ALA A 1 113 ? 18.351 0.288 -4.603 1.00 80.81 113 ALA A O 1
ATOM 899 N N . ALA A 1 114 ? 16.268 0.204 -5.459 1.00 70.75 114 ALA A N 1
ATOM 900 C CA . ALA A 1 114 ? 16.286 -1.202 -5.849 1.00 70.75 114 ALA A CA 1
ATOM 901 C C . ALA A 1 114 ? 17.250 -1.484 -7.002 1.00 70.75 114 ALA A C 1
ATOM 903 O O . ALA A 1 114 ? 17.959 -2.485 -6.991 1.00 70.75 114 ALA A O 1
ATOM 904 N N . ASP A 1 115 ? 17.264 -0.590 -7.989 1.00 64.69 115 ASP A N 1
ATOM 905 C CA . ASP A 1 115 ? 17.987 -0.782 -9.245 1.00 64.69 115 ASP A CA 1
ATOM 906 C C . ASP A 1 115 ? 19.490 -0.493 -9.127 1.00 64.69 115 ASP A C 1
ATOM 908 O O . ASP A 1 115 ? 20.246 -0.779 -10.057 1.00 64.69 115 ASP A O 1
ATOM 912 N N . ARG A 1 116 ? 19.962 0.054 -7.995 1.00 61.97 116 ARG A N 1
ATOM 913 C CA . ARG A 1 116 ? 21.402 0.180 -7.745 1.00 61.97 116 ARG A CA 1
ATOM 914 C C . ARG A 1 116 ? 21.971 -1.188 -7.357 1.00 61.97 116 ARG A C 1
ATOM 916 O O . ARG A 1 116 ? 21.665 -1.668 -6.265 1.00 61.97 116 ARG A O 1
ATOM 923 N N . PRO A 1 117 ? 22.838 -1.805 -8.183 1.00 51.06 117 PRO A N 1
ATOM 924 C CA . PRO A 1 117 ? 23.622 -2.936 -7.712 1.00 51.06 117 PRO A CA 1
ATOM 925 C C . PRO A 1 117 ? 24.497 -2.449 -6.554 1.00 51.06 117 PRO A C 1
ATOM 927 O O . PRO A 1 117 ? 25.034 -1.343 -6.623 1.00 51.06 117 PRO A O 1
ATOM 930 N N . ASN A 1 118 ? 24.595 -3.246 -5.485 1.00 49.00 118 ASN A N 1
ATOM 931 C CA . ASN A 1 118 ? 25.489 -2.981 -4.354 1.00 49.00 118 ASN A CA 1
ATOM 932 C C . ASN A 1 118 ? 26.865 -2.542 -4.884 1.00 49.00 118 ASN A C 1
ATOM 934 O O . ASN A 1 118 ? 27.545 -3.340 -5.531 1.00 49.00 118 ASN A O 1
ATOM 938 N N . ALA A 1 119 ? 27.210 -1.272 -4.661 1.00 38.22 119 ALA A N 1
ATOM 939 C CA . ALA A 1 119 ? 28.551 -0.744 -4.887 1.00 38.22 119 ALA A CA 1
ATOM 940 C C . ALA A 1 119 ? 29.516 -1.286 -3.827 1.00 38.22 119 ALA A C 1
ATOM 942 O O . ALA A 1 119 ? 29.060 -1.483 -2.675 1.00 38.22 119 ALA A O 1
#

Mean predicted aligned error: 13.04 Å

Solvent-accessible surface area (backbone atoms only — not comparable to full-atom values): 7604 Å² total; per-residue (Å²): 140,82,86,90,80,83,84,78,76,90,81,78,80,75,82,77,71,73,79,80,85,74,85,81,89,86,83,87,91,70,82,67,67,46,97,60,66,48,73,50,72,58,94,55,36,37,40,38,43,38,85,51,100,89,28,27,37,41,36,36,28,36,60,37,80,90,76,73,41,73,42,80,75,49,72,48,79,30,82,44,66,68,57,47,50,50,53,53,48,59,56,29,55,79,76,29,70,69,54,31,53,53,50,51,55,51,49,53,53,51,51,57,60,20,71,51,73,89,125

Organism: NCBI:txid1645740

Sequence (119 aa):
MTGRRPLDPPFSDGPARPAWTTIFAVTGLLPAAPPRPFSWQHGRSLWILDREPIGWVLAELRFDPSACTYREIRRARYDWPREAAGVLLGRAMALGEAEVEEIAARLASWQLAADRPNA

Nearest PDB structures (foldseek):
  6szw-assembly1_C  TM=5.787E-01  e=4.430E-01  Homo sapiens
  6szw-assembly1_B  TM=6.122E-01  e=1.199E+00  Homo sapiens
  6szw-assembly1_A  TM=5.952E-01  e=9.345E-01  Homo sapiens
  5y2z-assembly3_F  TM=4.752E-01  e=1.537E+00  Homo sapiens
  5y31-assembly2_D  TM=4.997E-01  e=1.636E+00  Homo sapiens

Secondary structure (DSSP, 8-state):
------------------GGG-------------SS-EEEEETTEEEEEEEETTEEEEEEEEEETTTTEEEEEEEEEESSHHHHHHHHHHHHTTT-HHHHHHHHHHHHHHHHHHSS---

Foldseek 3Di:
DDDDDDDDDPPDDDDDDDPPPDDDDDDDDDQQFLPAWDWDDDDQKIWTWDADPQAIKIWIWGQDPVVRDTDTPDMDGDRDPVVSVVVVLVVLVVVHPVSSVVVVVSVVVSVVSRNDDDD

Radius of gyration: 20.26 Å; Cα contacts (8 Å, |Δi|>4): 124; chains: 1; bounding box: 53×41×63 Å